Protein AF-A0A497GV01-F1 (afdb_monomer)

pLDDT: mean 82.4, std 19.93, range [34.62, 98.38]

Mean predicted aligned error: 11.22 Å

Nearest PDB structures (foldseek):
  7ng0-assembly1_A-2  TM=8.945E-01  e=7.660E-03  Geobacillus thermoleovorans CCB_US3_UF5
  6t1f-assembly2_D  TM=7.433E-01  e=3.884E-03  Caulobacter vibrioides NA1000
  7nfu-assembly1_A  TM=8.204E-01  e=1.894E-02  Geobacillus thermoleovorans CCB_US3_UF5
  6t1f-assembly2_C  TM=6.737E-01  e=1.076E-02  Caulobacter vibrioides NA1000
  7ol9-assembly1_A  TM=7.450E-01  e=2.815E-02  Bacillus subtilis subsp. subtilis str. 168

Sequence (121 aa):
MKSPHFCGPFYLLPVLDCCKNFSYSFELQRVKRHNKRKLAHQKRLENYINPLTKAHAYKKMMEKEGLNQTQLAKKLGISRARVTQYLNLLRLSQDQQQYILANGKGEIITERSLRSFSQVR

Radius of gyration: 29.7 Å; Cα contacts (8 Å, |Δi|>4): 78; chains: 1; bounding box: 80×42×68 Å

Foldseek 3Di:
DDDDDDDDDDDPDPPPPPVVVVVVVVVVVVVVVVVVVVVVVVVLLVPQDQLLVVLVVLVVCCVVVVDDLCRSCVVVVHDSVVNVLSVLLVVADPVVSVCCVVCCSVVVPDSVNCSVRSDDD

Structure (mmCIF, N/CA/C/O backbone):
data_AF-A0A497GV01-F1
#
_entry.id   AF-A0A497GV01-F1
#
loop_
_atom_site.group_PDB
_atom_site.id
_atom_site.type_symbol
_atom_site.label_atom_id
_atom_site.label_alt_id
_atom_site.label_comp_id
_atom_site.label_asym_id
_atom_site.label_entity_id
_atom_site.label_seq_id
_atom_site.pdbx_PDB_ins_code
_atom_site.Cartn_x
_atom_site.Cartn_y
_atom_site.Cartn_z
_atom_site.occupancy
_atom_site.B_iso_or_equiv
_atom_site.auth_seq_id
_atom_site.auth_comp_id
_atom_site.auth_asym_id
_atom_site.auth_atom_id
_atom_site.pdbx_PDB_model_num
ATOM 1 N N . MET A 1 1 ? 61.936 29.141 -50.998 1.00 38.12 1 MET A N 1
ATOM 2 C CA . MET A 1 1 ? 62.948 29.061 -49.919 1.00 38.12 1 MET A CA 1
ATOM 3 C C . MET A 1 1 ? 62.419 28.088 -48.874 1.00 38.12 1 MET A C 1
ATOM 5 O O . MET A 1 1 ? 61.332 28.309 -48.370 1.00 38.12 1 MET A O 1
ATOM 9 N N . LYS A 1 2 ? 62.954 26.861 -48.882 1.00 38.53 2 LYS A N 1
ATOM 10 C CA . LYS A 1 2 ? 63.675 26.224 -47.761 1.00 38.53 2 LYS A CA 1
ATOM 11 C C . LYS A 1 2 ? 62.887 26.185 -46.442 1.00 38.53 2 LYS A C 1
ATOM 13 O O . LYS A 1 2 ? 62.752 27.195 -45.765 1.00 38.53 2 LYS A O 1
ATOM 18 N N . SER A 1 3 ? 62.450 24.975 -46.090 1.00 42.69 3 SER A N 1
ATOM 19 C CA . SER A 1 3 ? 62.119 24.545 -44.728 1.00 42.69 3 SER A CA 1
ATOM 20 C C . SER A 1 3 ? 63.243 24.882 -43.741 1.00 42.69 3 SER A C 1
ATOM 22 O O . SER A 1 3 ? 64.395 25.054 -44.155 1.00 42.69 3 SER A O 1
ATOM 24 N N . PRO A 1 4 ? 62.951 24.807 -42.433 1.00 50.16 4 PRO A N 1
ATOM 25 C CA . PRO A 1 4 ? 63.807 23.943 -41.630 1.00 50.16 4 PRO A CA 1
ATOM 26 C C . PRO A 1 4 ? 63.065 23.030 -40.637 1.00 50.16 4 PRO A C 1
ATOM 28 O O . PRO A 1 4 ? 62.192 23.448 -39.889 1.00 50.16 4 PRO A O 1
ATOM 31 N N . HIS A 1 5 ? 63.534 21.782 -40.647 1.00 35.03 5 HIS A N 1
ATOM 32 C CA . HIS A 1 5 ? 63.869 20.928 -39.507 1.00 35.03 5 HIS A CA 1
ATOM 33 C C . HIS A 1 5 ? 62.787 20.361 -38.567 1.00 35.03 5 HIS A C 1
ATOM 35 O O . HIS A 1 5 ? 62.346 20.960 -37.593 1.00 35.03 5 HIS A O 1
ATOM 41 N N . PHE A 1 6 ? 62.530 19.073 -38.826 1.00 46.31 6 PHE A N 1
ATOM 42 C CA . PHE A 1 6 ? 62.322 18.004 -37.848 1.00 46.31 6 PHE A CA 1
ATOM 43 C C . PHE A 1 6 ? 63.251 18.096 -36.622 1.00 46.31 6 PHE A C 1
ATOM 45 O O . PHE A 1 6 ? 64.460 18.274 -36.771 1.00 46.31 6 PHE A O 1
ATOM 52 N N . CYS A 1 7 ? 62.692 17.804 -35.446 1.00 34.62 7 CYS A N 1
ATOM 53 C CA . CYS A 1 7 ? 63.395 17.294 -34.267 1.00 34.62 7 CYS A CA 1
ATOM 54 C C . CYS A 1 7 ? 62.471 16.229 -33.639 1.00 34.62 7 CYS A C 1
ATOM 56 O O . CYS A 1 7 ? 61.432 16.566 -33.086 1.00 34.62 7 CYS A O 1
ATOM 58 N N . GLY A 1 8 ? 62.658 14.941 -33.927 1.00 43.19 8 GLY A N 1
ATOM 59 C CA . GLY A 1 8 ? 63.298 14.014 -32.986 1.00 43.19 8 GLY A CA 1
ATOM 60 C C . GLY A 1 8 ? 62.403 12.780 -32.736 1.00 43.19 8 GLY A C 1
ATOM 61 O O . GLY A 1 8 ? 61.235 12.812 -33.112 1.00 43.19 8 GLY A O 1
ATOM 62 N N . PRO A 1 9 ? 62.936 11.666 -32.202 1.00 45.00 9 PRO A N 1
ATOM 63 C CA . PRO A 1 9 ? 62.719 10.340 -32.781 1.00 45.00 9 PRO A CA 1
ATOM 64 C C . PRO A 1 9 ? 61.712 9.446 -32.035 1.00 45.00 9 PRO A C 1
ATOM 66 O O . PRO A 1 9 ? 61.619 9.449 -30.814 1.00 45.00 9 PRO A O 1
ATOM 69 N N . PHE A 1 10 ? 61.021 8.617 -32.822 1.00 44.75 10 PHE A N 1
ATOM 70 C CA . PHE A 1 10 ? 60.897 7.168 -32.618 1.00 44.75 10 PHE A CA 1
ATOM 71 C C . PHE A 1 10 ? 60.678 6.678 -31.170 1.00 44.75 10 PHE A C 1
ATOM 73 O O . PHE A 1 10 ?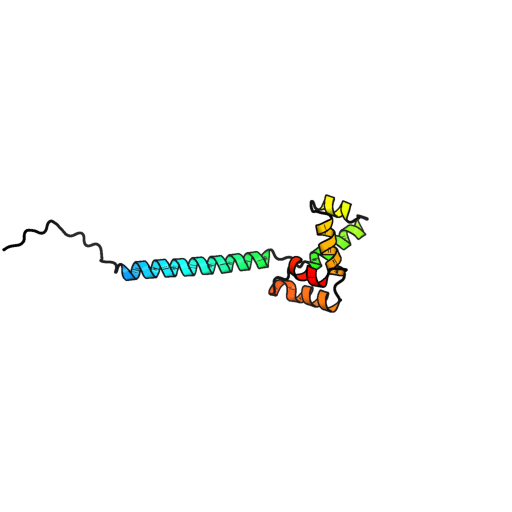 61.531 6.026 -30.577 1.00 44.75 10 PHE A O 1
ATOM 80 N N . TYR A 1 11 ? 59.464 6.864 -30.657 1.00 42.69 11 TYR A N 1
ATOM 81 C CA . TYR A 1 11 ? 58.843 5.816 -29.851 1.00 42.69 11 TYR A CA 1
ATOM 82 C C . TYR A 1 11 ? 57.684 5.268 -30.662 1.00 42.69 11 TYR A C 1
ATOM 84 O O . TYR A 1 11 ? 56.719 5.971 -30.958 1.00 42.69 11 TYR A O 1
ATOM 92 N N . LEU A 1 12 ? 57.838 4.013 -31.073 1.00 44.94 12 LEU A N 1
ATOM 93 C CA . LEU A 1 12 ? 56.835 3.210 -31.747 1.00 44.94 12 LEU A CA 1
ATOM 94 C C . LEU A 1 12 ? 55.685 2.940 -30.761 1.00 44.94 12 LEU A C 1
ATOM 96 O O . LEU A 1 12 ? 55.533 1.839 -30.241 1.00 44.94 12 LEU A O 1
ATOM 100 N N . LEU A 1 13 ? 54.889 3.960 -30.444 1.00 44.72 13 LEU A N 1
ATOM 101 C CA . LEU A 1 13 ? 53.554 3.714 -29.931 1.00 44.72 13 LEU A CA 1
ATOM 102 C C . LEU A 1 13 ? 52.730 3.272 -31.138 1.00 44.72 13 LEU A C 1
ATOM 104 O O . LEU A 1 13 ? 52.709 3.999 -32.138 1.00 44.72 13 LEU A O 1
ATOM 108 N N . PRO A 1 14 ? 52.084 2.093 -31.094 1.00 46.81 14 PRO A N 1
ATOM 109 C CA . PRO A 1 14 ? 51.148 1.740 -32.139 1.00 46.81 14 PRO A CA 1
ATOM 110 C C . PRO A 1 14 ? 50.153 2.890 -32.207 1.00 46.81 14 PRO A C 1
ATOM 112 O O . PRO A 1 14 ? 49.576 3.282 -31.189 1.00 46.81 14 PRO A O 1
ATOM 115 N N . VAL A 1 15 ? 50.010 3.465 -33.399 1.00 49.75 15 VAL A N 1
ATOM 116 C CA . VAL A 1 15 ? 48.924 4.379 -33.721 1.00 49.75 15 VAL A CA 1
ATOM 117 C C . VAL A 1 15 ? 47.657 3.541 -33.568 1.00 49.75 15 VAL A C 1
ATOM 119 O O . VAL A 1 15 ? 47.174 2.936 -34.519 1.00 49.75 15 VAL A O 1
ATOM 122 N N . LEU A 1 16 ? 47.166 3.392 -32.334 1.00 49.34 16 LEU A N 1
ATOM 123 C CA . LEU A 1 16 ? 45.805 2.956 -32.109 1.00 49.34 16 LEU A CA 1
ATOM 124 C C . LEU A 1 16 ? 44.982 4.026 -32.800 1.00 49.34 16 LEU A C 1
ATOM 126 O O . LEU A 1 16 ? 44.960 5.167 -32.338 1.00 49.34 16 LEU A O 1
ATOM 130 N N . ASP A 1 17 ? 44.370 3.649 -33.922 1.00 50.28 17 ASP A N 1
ATOM 131 C CA . ASP A 1 17 ? 43.307 4.391 -34.583 1.00 50.28 17 ASP A CA 1
ATOM 132 C C . ASP A 1 17 ? 42.469 5.092 -33.508 1.00 50.28 17 ASP A C 1
ATOM 134 O O . ASP A 1 17 ? 41.674 4.456 -32.806 1.00 50.28 17 ASP A O 1
ATOM 138 N N . CYS A 1 18 ? 42.669 6.402 -33.341 1.00 48.94 18 CYS A N 1
ATOM 139 C CA . CYS A 1 18 ? 42.004 7.183 -32.297 1.00 48.94 18 CYS A CA 1
ATOM 140 C C . CYS A 1 18 ? 40.469 7.061 -32.441 1.00 48.94 18 CYS A C 1
ATOM 142 O O . CYS A 1 18 ? 39.727 7.028 -31.457 1.00 48.94 18 CYS A O 1
ATOM 144 N N . CYS A 1 19 ? 40.001 6.836 -33.675 1.00 49.72 19 CYS A N 1
ATOM 145 C CA . CYS A 1 19 ? 38.614 6.539 -34.019 1.00 49.72 19 CYS A CA 1
ATOM 146 C C . CYS A 1 19 ? 38.092 5.203 -33.448 1.00 49.72 19 CYS A C 1
ATOM 148 O O . CYS A 1 19 ? 36.938 5.141 -33.019 1.00 49.72 19 CYS A O 1
ATOM 150 N N . LYS A 1 20 ? 38.911 4.141 -33.380 1.00 51.06 20 LYS A N 1
ATOM 151 C CA . LYS A 1 20 ? 38.487 2.828 -32.850 1.00 51.06 20 LYS A CA 1
ATOM 152 C C . LYS A 1 20 ? 38.376 2.848 -31.325 1.00 51.06 20 LYS A C 1
ATOM 154 O O . LYS A 1 20 ? 37.363 2.397 -30.789 1.00 51.06 20 LYS A O 1
ATOM 159 N N . ASN A 1 21 ? 39.339 3.462 -30.631 1.00 54.25 21 ASN A N 1
ATOM 160 C CA . ASN A 1 21 ? 39.322 3.579 -29.166 1.00 54.25 21 ASN A CA 1
ATOM 161 C C . ASN A 1 21 ? 38.154 4.434 -28.646 1.00 54.25 21 ASN A C 1
ATOM 163 O O . ASN A 1 21 ? 37.541 4.097 -27.628 1.00 54.25 21 ASN A O 1
ATOM 167 N N . PHE A 1 22 ? 37.795 5.506 -29.363 1.00 55.97 22 PHE A N 1
ATOM 168 C CA . PHE A 1 22 ? 36.628 6.315 -29.016 1.00 55.97 22 PHE A CA 1
ATOM 169 C C . PHE A 1 22 ? 35.328 5.509 -29.166 1.00 55.97 22 PHE A C 1
ATOM 171 O O . PHE A 1 22 ? 34.548 5.446 -28.215 1.00 55.97 22 PHE A O 1
ATOM 178 N N . SER A 1 23 ? 35.133 4.802 -30.289 1.00 57.09 23 SER A N 1
ATOM 179 C CA . SER A 1 23 ? 33.939 3.964 -30.515 1.00 57.09 23 SER A CA 1
ATOM 180 C C . SER A 1 23 ? 33.761 2.875 -29.443 1.00 57.09 23 SER A C 1
ATOM 182 O O . SER A 1 23 ? 32.675 2.737 -28.875 1.00 57.09 23 SER A O 1
ATOM 184 N N . TYR A 1 24 ? 34.855 2.206 -29.055 1.00 60.09 24 TYR A N 1
ATOM 185 C CA . TYR A 1 24 ? 34.853 1.160 -28.033 1.00 60.09 24 TYR A CA 1
ATOM 186 C C . TYR A 1 24 ? 34.479 1.707 -26.648 1.00 60.09 24 TYR A C 1
ATOM 188 O O . TYR A 1 24 ? 33.689 1.108 -25.918 1.00 60.09 24 TYR A O 1
ATOM 196 N N . SER A 1 25 ? 34.970 2.898 -26.289 1.00 61.47 25 SER A N 1
ATOM 197 C CA . SER A 1 25 ? 34.617 3.543 -25.018 1.00 61.47 25 SER A CA 1
ATOM 198 C C . SER A 1 25 ? 33.120 3.887 -24.923 1.00 61.47 25 SER A C 1
ATOM 200 O O . SER A 1 25 ? 32.503 3.682 -23.872 1.00 61.47 25 SER A O 1
ATOM 202 N N . PHE A 1 26 ? 32.509 4.333 -26.027 1.00 62.28 26 PHE A N 1
ATOM 203 C CA . PHE A 1 26 ? 31.078 4.639 -26.099 1.00 62.28 26 PHE A CA 1
ATOM 204 C C . PHE A 1 26 ? 30.207 3.380 -26.036 1.00 62.28 26 PHE A C 1
ATOM 206 O O . PHE A 1 26 ? 29.199 3.368 -25.320 1.00 62.28 26 PHE A O 1
ATOM 213 N N . GLU A 1 27 ? 30.586 2.305 -26.727 1.00 69.12 27 GLU A N 1
ATOM 214 C CA . GLU A 1 27 ? 29.884 1.019 -26.650 1.00 69.12 27 GLU A CA 1
ATOM 215 C C . GLU A 1 27 ? 29.964 0.411 -25.247 1.00 69.12 27 GLU A C 1
ATOM 217 O O . GLU A 1 27 ? 28.936 0.032 -24.677 1.00 69.12 27 GLU A O 1
ATOM 222 N N . LEU A 1 28 ? 31.143 0.435 -24.617 1.00 70.12 28 LEU A N 1
ATOM 223 C CA . LEU A 1 28 ? 31.305 -0.000 -23.229 1.00 70.12 28 LEU A CA 1
ATOM 224 C C . LEU A 1 28 ? 30.450 0.829 -22.262 1.00 70.12 28 LEU A C 1
ATOM 226 O O . LEU A 1 28 ? 29.834 0.277 -21.346 1.00 70.12 28 LEU A O 1
ATOM 230 N N . GLN A 1 29 ? 30.363 2.149 -22.451 1.00 72.19 29 GLN A N 1
ATOM 231 C CA . GLN A 1 29 ? 29.468 2.994 -21.654 1.00 72.19 29 GLN A CA 1
ATOM 232 C C . GLN A 1 29 ? 27.988 2.644 -21.876 1.00 72.19 29 GLN A C 1
ATOM 234 O O . GLN A 1 29 ? 27.218 2.617 -20.910 1.00 72.19 29 GLN A O 1
ATOM 239 N N . ARG A 1 30 ? 27.572 2.341 -23.113 1.00 73.50 30 ARG A N 1
ATOM 240 C CA . ARG A 1 30 ? 26.200 1.909 -23.435 1.00 73.50 30 ARG A CA 1
ATOM 241 C C . ARG A 1 30 ? 25.846 0.580 -22.771 1.00 73.50 30 ARG A C 1
ATOM 243 O O . ARG A 1 30 ? 24.815 0.511 -22.099 1.00 73.50 30 ARG A O 1
ATOM 250 N N . VAL A 1 31 ? 26.710 -0.428 -22.879 1.00 77.44 31 VAL A N 1
ATOM 251 C CA . VAL A 1 31 ? 26.518 -1.741 -22.240 1.00 77.44 31 VAL A CA 1
ATOM 252 C C . VAL A 1 31 ? 26.462 -1.598 -20.716 1.00 77.44 31 VAL A C 1
ATOM 254 O O . VAL A 1 31 ? 25.535 -2.107 -20.084 1.00 77.44 31 VAL A O 1
ATOM 257 N N . LYS A 1 32 ? 27.363 -0.811 -20.107 1.00 79.88 32 LYS A N 1
ATOM 258 C CA . LYS A 1 32 ? 27.329 -0.516 -18.660 1.00 79.88 32 LYS A CA 1
ATOM 259 C C . LYS A 1 32 ? 26.006 0.121 -18.229 1.00 79.88 32 LYS A C 1
ATOM 261 O O . LYS A 1 32 ? 25.423 -0.285 -17.222 1.00 79.88 32 LYS A O 1
ATOM 266 N N . ARG A 1 33 ? 25.494 1.099 -18.987 1.00 77.88 33 ARG A N 1
ATOM 267 C CA . ARG A 1 33 ? 24.190 1.732 -18.713 1.00 77.88 33 ARG A CA 1
ATOM 268 C C . ARG A 1 33 ? 23.036 0.738 -18.854 1.00 77.88 33 ARG A C 1
ATOM 270 O O . ARG A 1 33 ? 22.141 0.751 -18.010 1.00 77.88 33 ARG A O 1
ATOM 277 N N . HIS A 1 34 ? 23.055 -0.119 -19.875 1.00 75.31 34 HIS A N 1
ATOM 278 C CA . HIS A 1 34 ? 22.033 -1.148 -20.079 1.00 75.31 34 HIS A CA 1
ATOM 279 C C . HIS A 1 34 ? 22.011 -2.151 -18.917 1.00 75.31 34 HIS A C 1
ATOM 281 O O . HIS A 1 34 ? 20.967 -2.353 -18.295 1.00 75.31 34 HIS A O 1
ATOM 287 N N . ASN A 1 35 ? 23.176 -2.674 -18.533 1.00 88.62 35 ASN A N 1
ATOM 288 C CA . ASN A 1 35 ? 23.314 -3.597 -17.406 1.00 88.62 35 ASN A CA 1
ATOM 289 C C . ASN A 1 35 ? 22.863 -2.955 -16.089 1.00 88.62 35 ASN A C 1
ATOM 291 O O . ASN A 1 35 ? 22.141 -3.579 -15.312 1.00 88.62 35 ASN A O 1
ATOM 295 N N . LYS A 1 36 ? 23.191 -1.674 -15.867 1.00 89.50 36 LYS A N 1
ATOM 296 C CA . LYS A 1 36 ? 22.709 -0.918 -14.702 1.00 89.50 36 LYS A CA 1
ATOM 297 C C . LYS A 1 36 ? 21.180 -0.824 -14.671 1.00 89.50 36 LYS A C 1
ATOM 299 O O . LYS A 1 36 ? 20.586 -1.007 -13.611 1.00 89.50 36 LYS A O 1
ATOM 304 N N . ARG A 1 37 ? 20.534 -0.556 -15.813 1.00 86.56 37 ARG A N 1
ATOM 305 C CA . ARG A 1 37 ? 19.062 -0.509 -15.922 1.00 86.56 37 ARG A CA 1
ATOM 306 C C . ARG A 1 37 ? 18.434 -1.878 -15.660 1.00 86.56 37 ARG A C 1
ATOM 308 O O . ARG A 1 37 ? 17.476 -1.948 -14.895 1.00 86.56 37 ARG A O 1
ATOM 315 N N . LYS A 1 38 ? 19.001 -2.948 -16.228 1.00 89.94 38 LYS A N 1
ATOM 316 C CA . LYS A 1 38 ? 18.549 -4.332 -16.013 1.00 89.94 38 LYS A CA 1
ATOM 317 C C . LYS A 1 38 ? 18.632 -4.725 -14.536 1.00 89.94 38 LYS A C 1
ATOM 319 O O . LYS A 1 38 ? 17.642 -5.180 -13.975 1.00 89.94 38 LYS A O 1
ATOM 324 N N . LEU 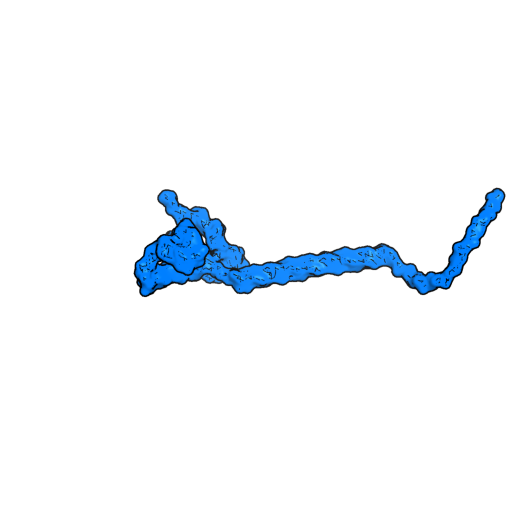A 1 39 ? 19.762 -4.443 -13.883 1.00 90.25 39 LEU A N 1
ATOM 325 C CA . LEU A 1 39 ? 19.942 -4.692 -12.451 1.00 90.25 39 LEU A CA 1
ATOM 326 C C . LEU A 1 39 ? 18.958 -3.879 -11.597 1.00 90.25 39 LEU A C 1
ATOM 328 O O . LEU A 1 39 ? 18.376 -4.404 -10.654 1.00 90.25 39 LEU A O 1
ATOM 332 N N . ALA A 1 40 ? 18.746 -2.600 -11.920 1.00 88.56 40 ALA A N 1
ATOM 333 C CA . ALA A 1 40 ? 17.793 -1.760 -11.196 1.00 88.56 40 ALA A CA 1
ATOM 334 C C . ALA A 1 40 ? 16.346 -2.267 -11.333 1.00 88.56 40 ALA A C 1
ATOM 336 O O . ALA A 1 40 ? 15.590 -2.232 -10.363 1.00 88.56 40 ALA A O 1
ATOM 337 N N . HIS A 1 41 ? 15.965 -2.748 -12.518 1.00 89.19 41 HIS A N 1
ATOM 338 C CA . HIS A 1 41 ? 14.660 -3.361 -12.750 1.00 89.19 41 HIS A CA 1
ATOM 339 C C . HIS A 1 41 ? 14.503 -4.668 -11.964 1.00 89.19 41 HIS A C 1
ATOM 341 O O . HIS A 1 41 ? 13.516 -4.831 -11.253 1.00 89.19 41 HIS A O 1
ATOM 347 N N . GLN A 1 42 ? 15.505 -5.549 -12.009 1.00 92.12 42 GLN A N 1
ATOM 348 C CA . GLN A 1 42 ? 15.502 -6.793 -11.242 1.00 92.12 42 GLN A CA 1
ATOM 349 C C . GLN A 1 42 ? 15.362 -6.531 -9.737 1.00 92.12 42 GLN A C 1
ATOM 351 O O . GLN A 1 42 ? 14.454 -7.061 -9.103 1.00 92.12 42 GLN A O 1
ATOM 356 N N . LYS A 1 43 ? 16.166 -5.614 -9.185 1.00 92.31 43 LYS A N 1
ATOM 357 C CA . LYS A 1 43 ? 16.056 -5.202 -7.776 1.00 92.31 43 LYS A CA 1
ATOM 358 C C . LYS A 1 43 ? 14.670 -4.657 -7.426 1.00 92.31 43 LYS A C 1
ATOM 360 O O . LYS A 1 43 ? 14.195 -4.831 -6.306 1.00 92.31 43 LYS A O 1
ATOM 365 N N . ARG A 1 44 ? 14.008 -3.968 -8.361 1.00 90.19 44 ARG A N 1
ATOM 366 C CA . ARG A 1 44 ? 12.639 -3.472 -8.160 1.00 90.19 44 ARG A CA 1
ATOM 367 C C . ARG A 1 44 ? 11.636 -4.622 -8.058 1.00 90.19 44 ARG A C 1
ATOM 369 O O . ARG A 1 44 ? 10.751 -4.546 -7.215 1.00 90.19 44 ARG A O 1
ATOM 376 N N . LEU A 1 45 ? 11.781 -5.657 -8.885 1.00 90.75 45 LEU A N 1
ATOM 377 C CA . LEU A 1 45 ? 10.933 -6.854 -8.852 1.00 90.75 45 LEU A CA 1
ATOM 378 C C . LEU A 1 45 ? 11.161 -7.701 -7.595 1.00 90.75 45 LEU A C 1
ATOM 380 O O . LEU A 1 45 ? 10.202 -8.231 -7.040 1.00 90.75 45 LEU A O 1
ATOM 384 N N . GLU A 1 46 ? 12.408 -7.821 -7.142 1.00 91.19 46 GLU A N 1
ATOM 385 C CA . GLU A 1 46 ? 12.765 -8.542 -5.912 1.00 91.19 46 GLU A CA 1
ATOM 386 C C . GLU A 1 46 ? 12.159 -7.873 -4.673 1.00 91.19 46 GLU A C 1
ATOM 388 O O . GLU A 1 46 ? 11.574 -8.544 -3.828 1.00 91.19 46 GLU A O 1
ATOM 393 N N . ASN A 1 47 ? 12.211 -6.541 -4.607 1.00 92.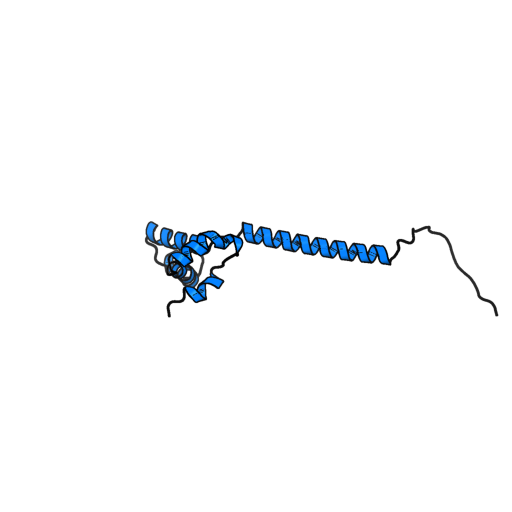38 47 ASN A N 1
ATOM 394 C CA . ASN A 1 47 ? 11.658 -5.765 -3.493 1.00 92.38 47 ASN A CA 1
ATOM 395 C C . ASN A 1 47 ? 10.149 -5.486 -3.616 1.00 92.38 47 ASN A C 1
ATOM 397 O O . ASN A 1 47 ? 9.571 -4.794 -2.770 1.00 92.38 47 ASN A O 1
ATOM 401 N N . TYR A 1 48 ? 9.500 -5.959 -4.683 1.00 94.69 48 TYR A N 1
ATOM 402 C CA . TYR A 1 48 ? 8.082 -5.719 -4.901 1.00 94.69 48 TYR A CA 1
ATOM 403 C C . TYR A 1 48 ? 7.239 -6.530 -3.917 1.00 94.69 48 TYR A C 1
ATOM 405 O O . TYR A 1 48 ? 7.339 -7.751 -3.832 1.00 94.69 48 TYR A O 1
ATOM 413 N N . ILE A 1 49 ? 6.335 -5.838 -3.227 1.00 94.62 49 ILE A N 1
ATOM 414 C CA . ILE A 1 49 ? 5.302 -6.460 -2.407 1.00 94.62 49 ILE A CA 1
ATOM 415 C C . ILE A 1 49 ? 3.965 -5.942 -2.905 1.00 94.62 49 ILE A C 1
ATOM 417 O O . ILE A 1 49 ? 3.745 -4.726 -2.950 1.00 94.62 49 ILE A O 1
ATOM 421 N N . ASN A 1 50 ? 3.072 -6.873 -3.225 1.00 96.56 50 ASN A N 1
ATOM 422 C CA . ASN A 1 50 ? 1.745 -6.549 -3.709 1.00 96.56 50 ASN A CA 1
ATOM 423 C C . ASN A 1 50 ? 0.990 -5.675 -2.683 1.00 96.56 50 ASN A C 1
ATOM 425 O O . ASN A 1 50 ? 0.949 -6.011 -1.489 1.00 96.56 50 ASN A O 1
ATOM 429 N N . PRO A 1 51 ? 0.409 -4.539 -3.109 1.00 96.62 51 PRO A N 1
ATOM 430 C CA . PRO A 1 51 ? -0.276 -3.628 -2.202 1.00 96.62 51 PRO A CA 1
ATOM 431 C C . PRO A 1 51 ? -1.499 -4.261 -1.519 1.00 96.62 51 PRO A C 1
ATOM 433 O O . PRO A 1 51 ? -1.749 -3.945 -0.355 1.00 96.62 51 PRO A O 1
ATOM 436 N N . LEU A 1 52 ? -2.202 -5.198 -2.170 1.00 97.25 52 LEU A N 1
ATOM 437 C CA . LEU A 1 52 ? -3.311 -5.934 -1.548 1.00 97.25 52 LEU A CA 1
ATOM 438 C C . LEU A 1 52 ? -2.823 -6.893 -0.466 1.00 97.25 52 LEU A C 1
ATOM 440 O O . LEU A 1 52 ? -3.418 -6.961 0.607 1.00 97.25 52 LEU A O 1
ATOM 444 N N . THR A 1 53 ? -1.689 -7.565 -0.678 1.00 97.12 53 THR A N 1
ATOM 445 C CA . THR A 1 53 ? -1.082 -8.414 0.357 1.00 97.12 53 THR A CA 1
ATOM 446 C C . THR A 1 53 ? -0.757 -7.605 1.615 1.00 97.12 53 THR A C 1
ATOM 448 O O . THR A 1 53 ? -1.060 -8.048 2.724 1.00 97.12 53 THR A O 1
ATOM 451 N N . LYS A 1 54 ? -0.217 -6.384 1.467 1.00 97.00 54 LYS A N 1
ATOM 452 C CA . LYS A 1 54 ? -0.010 -5.474 2.611 1.00 97.00 54 LYS A CA 1
ATOM 453 C C . LYS A 1 54 ? -1.325 -5.065 3.271 1.00 97.00 54 LYS A C 1
ATOM 455 O O . LYS A 1 54 ? -1.409 -5.074 4.496 1.00 97.00 54 LYS A O 1
ATOM 460 N N . ALA A 1 55 ? -2.343 -4.729 2.483 1.00 97.44 55 ALA A N 1
ATOM 461 C CA . ALA A 1 55 ? -3.648 -4.332 3.003 1.00 97.44 55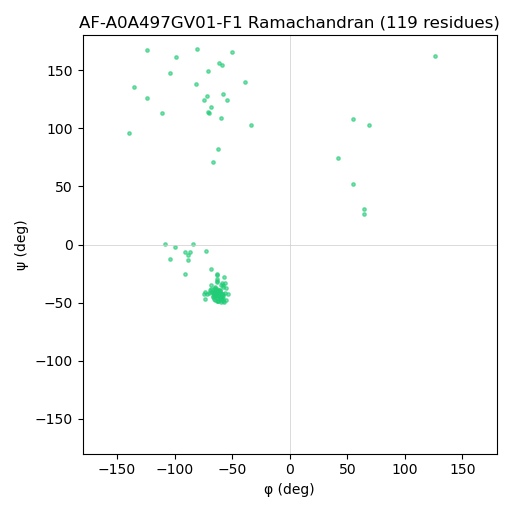 ALA A CA 1
ATOM 462 C C . ALA A 1 55 ? -4.312 -5.448 3.831 1.00 97.44 55 ALA A C 1
ATOM 464 O O . ALA A 1 55 ? -4.779 -5.195 4.943 1.00 97.44 55 ALA A O 1
ATOM 465 N N . HIS A 1 56 ? -4.282 -6.695 3.349 1.00 97.75 56 HIS A N 1
ATOM 466 C CA . HIS A 1 56 ? -4.766 -7.851 4.107 1.00 97.75 56 HIS A CA 1
ATOM 467 C C . HIS A 1 56 ? -3.959 -8.089 5.386 1.00 97.75 56 HIS A C 1
ATOM 469 O O . HIS A 1 56 ? -4.547 -8.382 6.425 1.00 97.75 56 HIS A O 1
ATOM 475 N N . ALA A 1 57 ? -2.632 -7.926 5.347 1.00 97.88 57 ALA A N 1
ATOM 476 C CA . ALA A 1 57 ? -1.799 -8.036 6.543 1.00 97.88 57 ALA A CA 1
ATOM 477 C C . ALA A 1 57 ? -2.181 -6.986 7.601 1.00 97.88 57 ALA A C 1
ATOM 479 O O . ALA A 1 57 ? -2.298 -7.319 8.778 1.00 97.88 57 ALA A O 1
ATOM 480 N N . TYR A 1 58 ? -2.449 -5.743 7.185 1.00 97.94 58 TYR A N 1
ATOM 481 C CA . TYR A 1 58 ? -2.904 -4.680 8.087 1.00 97.94 58 TYR A CA 1
ATOM 482 C C . TYR A 1 58 ? -4.250 -5.020 8.723 1.00 97.94 58 TYR A C 1
ATOM 484 O O . TYR A 1 58 ? -4.375 -4.947 9.944 1.00 97.94 58 TYR A O 1
ATOM 492 N N . LYS A 1 59 ? -5.229 -5.450 7.916 1.00 98.06 59 LYS A N 1
ATOM 493 C CA . LYS A 1 59 ? -6.545 -5.875 8.409 1.00 98.06 59 LYS A CA 1
ATOM 494 C C . LYS A 1 59 ? -6.422 -7.030 9.409 1.00 98.06 59 LYS A C 1
ATOM 496 O O . LYS A 1 59 ? -6.947 -6.937 10.512 1.00 98.06 59 LYS A O 1
ATOM 501 N N . LYS A 1 60 ? -5.633 -8.055 9.078 1.00 98.19 60 LYS A N 1
ATOM 502 C CA . LYS A 1 60 ? -5.389 -9.215 9.948 1.00 98.19 60 LYS A CA 1
ATOM 503 C C . LYS A 1 60 ? -4.735 -8.829 11.276 1.00 98.19 60 LYS A C 1
ATOM 505 O O . LYS A 1 60 ? -5.081 -9.398 12.302 1.00 98.19 60 LYS A O 1
ATOM 510 N N . MET A 1 61 ? -3.791 -7.888 11.278 1.00 97.88 61 MET A N 1
ATOM 511 C CA . MET A 1 61 ? -3.178 -7.393 12.517 1.00 97.88 61 MET A CA 1
ATOM 512 C C . MET A 1 61 ? -4.173 -6.602 13.368 1.00 97.88 61 MET A C 1
ATOM 514 O O . MET A 1 61 ? -4.205 -6.790 14.578 1.00 97.88 61 MET A O 1
ATOM 518 N N . MET A 1 62 ? -5.014 -5.765 12.749 1.00 98.00 62 MET A N 1
ATOM 519 C CA . MET A 1 62 ? -6.084 -5.061 13.466 1.00 98.00 62 MET A CA 1
ATOM 520 C C . MET A 1 62 ? -7.061 -6.032 14.125 1.00 98.00 62 MET A C 1
ATOM 522 O O . MET A 1 62 ? -7.374 -5.865 15.296 1.00 98.00 62 MET A O 1
ATOM 526 N N . GLU A 1 63 ? -7.499 -7.060 13.398 1.00 98.12 63 GLU A N 1
ATOM 527 C CA . GLU A 1 63 ? -8.439 -8.066 13.904 1.00 98.12 63 GLU A CA 1
ATOM 528 C C . GLU A 1 63 ? -7.826 -8.921 15.016 1.00 98.12 63 GLU A C 1
ATOM 530 O O . GLU A 1 63 ? -8.454 -9.130 16.048 1.00 98.12 63 GLU A O 1
ATOM 535 N N . LYS A 1 64 ? -6.586 -9.389 14.834 1.00 98.12 64 LYS A N 1
ATOM 536 C CA . LYS A 1 64 ? -5.915 -10.259 15.811 1.00 98.12 64 LYS A CA 1
ATOM 537 C C . LYS A 1 64 ? -5.570 -9.563 17.120 1.00 98.12 64 LYS A C 1
ATOM 539 O O . LYS A 1 64 ? -5.560 -10.208 18.159 1.00 98.12 64 LYS A O 1
ATOM 544 N N . GLU A 1 65 ? -5.222 -8.285 17.054 1.00 97.06 65 GLU A N 1
ATOM 545 C CA . GLU A 1 65 ? -4.726 -7.530 18.206 1.00 97.06 65 GLU A CA 1
ATOM 546 C C . GLU A 1 65 ? -5.745 -6.504 18.730 1.00 97.06 65 GLU A C 1
ATOM 548 O O . GLU A 1 65 ? -5.449 -5.773 19.670 1.00 97.06 65 GLU A O 1
ATOM 553 N N . GLY A 1 66 ? -6.929 -6.406 18.115 1.00 97.31 66 GLY A N 1
ATOM 554 C CA . GLY A 1 66 ? -7.949 -5.419 18.478 1.00 97.31 66 GLY A CA 1
ATOM 555 C C . GLY A 1 66 ? -7.526 -3.965 18.228 1.00 97.31 66 GLY A C 1
ATOM 556 O O . GLY A 1 66 ? -8.004 -3.056 18.906 1.00 97.31 66 GLY A O 1
ATOM 557 N N . LEU A 1 67 ? -6.611 -3.721 17.282 1.00 97.44 67 LEU A N 1
ATOM 558 C CA . LEU A 1 67 ? -6.077 -2.381 17.018 1.00 97.44 67 LEU A CA 1
ATOM 559 C C . LEU A 1 67 ? -7.017 -1.566 16.132 1.00 97.44 67 LEU A C 1
ATOM 561 O O . LEU A 1 67 ? -7.472 -2.021 15.082 1.00 97.44 67 LEU A O 1
ATOM 565 N N . ASN A 1 68 ? -7.193 -0.292 16.471 1.00 97.62 68 ASN A N 1
ATOM 566 C CA . ASN A 1 68 ? -7.744 0.688 15.541 1.00 97.62 68 ASN A CA 1
ATOM 567 C C . ASN A 1 68 ? -6.669 1.201 14.554 1.00 97.62 68 ASN A C 1
ATOM 569 O O . ASN A 1 68 ? -5.467 0.991 14.731 1.00 97.62 68 ASN A O 1
ATOM 573 N N . GLN A 1 69 ? -7.089 1.917 13.502 1.00 97.56 69 GLN A N 1
ATOM 574 C CA . GLN A 1 69 ? -6.169 2.410 12.460 1.00 97.56 69 GLN A CA 1
ATOM 575 C C . GLN A 1 69 ? -5.062 3.325 13.011 1.00 97.56 69 GLN A C 1
ATOM 577 O O . GLN A 1 69 ? -3.949 3.323 12.492 1.00 97.56 69 GLN A O 1
ATOM 582 N N . THR A 1 70 ? -5.350 4.107 14.054 1.00 98.19 70 THR A N 1
ATOM 583 C CA . THR A 1 70 ? -4.380 5.018 14.680 1.00 98.19 70 THR A CA 1
ATOM 584 C C . THR A 1 70 ? -3.325 4.247 15.470 1.00 98.19 70 THR A C 1
ATOM 586 O O . THR A 1 70 ? -2.140 4.557 15.377 1.00 98.19 70 THR A O 1
ATOM 589 N N . GLN A 1 71 ? -3.733 3.230 16.229 1.00 98.31 71 GLN A N 1
ATOM 590 C CA . GLN A 1 71 ? -2.822 2.361 16.974 1.00 98.31 71 GLN A CA 1
ATOM 591 C C . GLN A 1 71 ? -1.951 1.539 16.025 1.00 98.31 71 GLN A C 1
ATOM 593 O O . GLN A 1 71 ? -0.738 1.483 16.211 1.00 98.31 71 GLN A O 1
ATOM 598 N N . LEU A 1 72 ? -2.543 0.986 14.960 1.00 98.38 72 LEU A N 1
ATOM 599 C CA . LEU A 1 72 ? -1.793 0.294 13.918 1.00 98.38 72 LEU A CA 1
ATOM 600 C C . LEU A 1 72 ? -0.748 1.217 13.270 1.00 98.38 72 LEU A C 1
ATOM 602 O O . LEU A 1 72 ? 0.400 0.820 13.088 1.00 98.38 72 LEU A O 1
ATOM 606 N N . ALA A 1 73 ? -1.130 2.455 12.946 1.00 98.38 7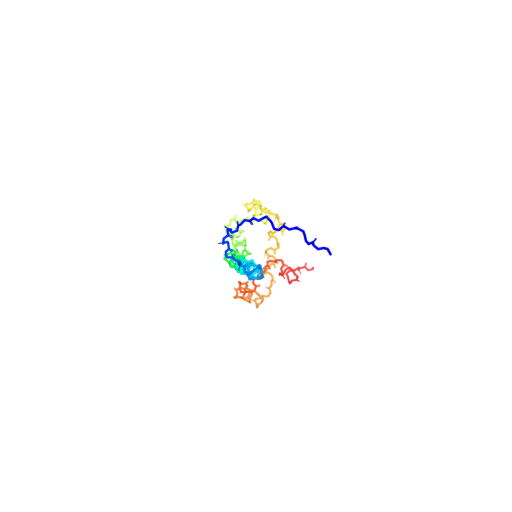3 ALA A N 1
ATOM 607 C CA . ALA A 1 73 ? -0.227 3.444 12.364 1.00 98.38 73 ALA A CA 1
ATOM 608 C C . ALA A 1 73 ? 0.968 3.741 13.284 1.00 98.38 73 ALA A C 1
ATOM 610 O O . ALA A 1 73 ? 2.112 3.703 12.830 1.00 98.38 73 ALA A O 1
ATOM 611 N N . LYS A 1 74 ? 0.710 3.945 14.586 1.00 98.12 74 LYS A N 1
ATOM 612 C CA . LYS A 1 74 ? 1.758 4.111 15.606 1.00 98.12 74 LYS A CA 1
ATOM 613 C C . LYS A 1 74 ? 2.675 2.888 15.676 1.00 98.12 74 LYS A C 1
ATOM 615 O O . LYS A 1 74 ? 3.888 3.053 15.647 1.00 98.12 74 LYS A O 1
ATOM 620 N N . LYS A 1 75 ? 2.107 1.677 15.700 1.00 97.62 75 LYS A N 1
ATOM 621 C CA . LYS A 1 75 ? 2.863 0.414 15.755 1.00 97.62 75 LYS A CA 1
ATOM 622 C C . LYS A 1 75 ? 3.783 0.230 14.544 1.00 97.62 75 LYS A C 1
ATOM 624 O O . LYS A 1 75 ? 4.895 -0.259 14.685 1.00 97.62 75 LYS A O 1
ATOM 629 N N . LEU A 1 76 ? 3.319 0.619 13.359 1.00 97.00 76 LEU A N 1
ATOM 630 C CA . LEU A 1 76 ? 4.063 0.490 12.106 1.00 97.00 76 LEU A CA 1
ATOM 631 C C . LEU A 1 76 ? 5.009 1.666 11.811 1.00 97.00 76 LEU A C 1
ATOM 633 O O . LEU A 1 76 ? 5.732 1.609 10.818 1.00 97.00 76 LEU A O 1
ATOM 637 N N . GLY A 1 77 ? 4.986 2.738 12.609 1.00 97.94 77 GLY A N 1
ATOM 638 C CA . GLY A 1 77 ? 5.777 3.943 12.344 1.00 97.94 77 GLY A CA 1
ATOM 639 C C . GLY A 1 77 ? 5.366 4.679 11.061 1.00 97.94 77 GLY A C 1
ATOM 640 O O . GLY A 1 77 ? 6.204 5.287 10.399 1.00 97.94 77 GLY A O 1
ATOM 641 N N . ILE A 1 78 ? 4.087 4.609 10.676 1.00 97.12 78 ILE A N 1
ATOM 642 C CA . ILE A 1 78 ? 3.545 5.264 9.471 1.00 97.12 78 ILE A CA 1
ATOM 643 C C . ILE A 1 78 ? 2.369 6.177 9.820 1.00 97.12 78 ILE A C 1
ATOM 645 O O . ILE A 1 78 ? 1.809 6.115 10.910 1.00 97.12 78 ILE A O 1
ATOM 649 N N . SER A 1 79 ? 1.951 7.031 8.884 1.00 98.06 79 SER A N 1
ATOM 650 C CA . SER A 1 79 ? 0.789 7.895 9.106 1.00 98.06 79 SER A CA 1
ATOM 651 C C . SER A 1 79 ? -0.525 7.104 9.109 1.00 98.06 79 SER A C 1
ATOM 653 O O . SER A 1 79 ? -0.691 6.130 8.370 1.00 98.06 79 SER A O 1
ATOM 655 N N . ARG A 1 80 ? -1.517 7.573 9.881 1.00 97.50 80 ARG A N 1
ATOM 656 C CA . ARG A 1 80 ? -2.889 7.028 9.846 1.00 97.50 80 ARG A CA 1
ATOM 657 C C . ARG A 1 80 ? -3.453 7.030 8.424 1.00 97.50 80 ARG A C 1
ATOM 659 O O . ARG A 1 80 ? -4.015 6.031 7.991 1.00 97.50 80 ARG A O 1
ATOM 666 N N . ALA A 1 81 ? -3.229 8.112 7.674 1.00 95.62 81 ALA A N 1
ATOM 667 C CA . ALA A 1 81 ? -3.642 8.216 6.276 1.00 95.62 81 ALA A CA 1
ATOM 668 C C . ALA A 1 81 ? -3.044 7.098 5.408 1.00 95.62 81 ALA A C 1
ATOM 670 O O . ALA A 1 81 ? -3.723 6.583 4.521 1.00 95.62 81 ALA A O 1
ATOM 671 N N . ARG A 1 82 ? -1.797 6.679 5.676 1.00 96.31 82 ARG A N 1
ATOM 672 C CA . ARG A 1 82 ? -1.165 5.567 4.962 1.00 96.31 82 ARG A CA 1
ATOM 673 C C . ARG A 1 82 ? -1.865 4.241 5.245 1.00 96.31 82 ARG A C 1
ATOM 675 O O . ARG A 1 82 ? -2.092 3.481 4.311 1.00 96.31 82 ARG A O 1
ATOM 682 N N . VAL A 1 83 ? -2.242 3.984 6.496 1.00 97.44 83 VAL A N 1
ATOM 683 C CA . VAL A 1 83 ? -3.043 2.806 6.870 1.00 97.44 83 VAL A CA 1
ATOM 684 C C . VAL A 1 83 ? -4.386 2.819 6.140 1.00 97.44 83 VAL A C 1
ATOM 686 O O . VAL A 1 83 ? -4.733 1.838 5.487 1.00 97.44 83 VAL A O 1
ATOM 689 N N . THR A 1 84 ? -5.106 3.944 6.177 1.00 95.94 84 THR A N 1
ATOM 690 C CA . THR A 1 84 ? -6.402 4.093 5.498 1.00 95.94 84 THR A CA 1
ATOM 691 C C . THR A 1 84 ? -6.293 3.862 3.989 1.00 95.94 84 THR A C 1
ATOM 693 O O . THR A 1 84 ? -7.120 3.155 3.426 1.00 95.94 84 THR A O 1
ATOM 696 N N . GLN A 1 85 ? -5.254 4.395 3.336 1.00 95.44 85 GLN A N 1
ATOM 697 C CA . GLN A 1 85 ? -5.000 4.182 1.906 1.00 95.44 85 GLN A CA 1
ATOM 698 C C . GLN A 1 85 ? -4.912 2.695 1.547 1.00 95.44 85 GLN A C 1
ATOM 700 O O . GLN A 1 85 ? -5.573 2.262 0.610 1.00 95.44 85 GLN A O 1
ATOM 705 N N . TYR A 1 86 ? -4.148 1.907 2.310 1.00 96.62 86 TYR A N 1
ATOM 706 C CA . TYR A 1 86 ? -4.059 0.466 2.074 1.00 96.62 86 TYR A CA 1
ATOM 707 C C . TYR A 1 86 ? -5.382 -0.246 2.357 1.00 96.62 86 TYR A C 1
ATOM 709 O O . TYR A 1 86 ? -5.806 -1.066 1.552 1.00 96.62 86 TYR A O 1
ATOM 717 N N . LEU A 1 87 ? -6.059 0.074 3.462 1.00 96.12 87 LEU A N 1
ATOM 718 C CA . LEU A 1 87 ? -7.339 -0.559 3.792 1.00 96.12 87 LEU A CA 1
ATOM 719 C C . LEU A 1 87 ? -8.430 -0.252 2.756 1.00 96.12 87 LEU A C 1
ATOM 721 O O . LEU A 1 87 ? -9.255 -1.117 2.477 1.00 96.12 87 LEU A O 1
ATOM 725 N N . ASN A 1 88 ? -8.407 0.930 2.135 1.00 95.50 88 ASN A N 1
ATOM 726 C CA . ASN A 1 88 ? -9.329 1.275 1.054 1.00 95.50 88 ASN A CA 1
ATOM 727 C C . ASN A 1 88 ? -9.158 0.376 -0.178 1.00 95.50 88 ASN A C 1
ATOM 729 O O . ASN A 1 88 ? -10.133 0.156 -0.888 1.00 95.50 88 ASN A O 1
ATOM 733 N N . LEU A 1 89 ? -7.973 -0.197 -0.415 1.00 95.88 89 LEU A N 1
ATOM 734 C CA . LEU A 1 89 ? -7.773 -1.148 -1.515 1.00 95.88 89 LEU A CA 1
ATOM 735 C C . LEU A 1 89 ? -8.614 -2.421 -1.351 1.00 95.88 89 LEU A C 1
ATOM 737 O O . LEU A 1 89 ? -8.965 -3.048 -2.341 1.00 95.88 89 LEU A O 1
ATOM 741 N N . LEU A 1 90 ? -8.981 -2.786 -0.118 1.00 95.44 90 LEU A N 1
ATOM 742 C CA . LEU A 1 90 ? -9.841 -3.946 0.148 1.00 95.44 90 LEU A CA 1
ATOM 743 C C . LEU A 1 90 ? -11.308 -3.708 -0.241 1.00 95.44 90 LEU A C 1
ATOM 745 O O . LEU A 1 90 ? -12.121 -4.621 -0.129 1.00 95.44 90 LEU A O 1
ATOM 749 N N . ARG A 1 91 ? -11.655 -2.484 -0.661 1.00 94.12 91 ARG A N 1
ATOM 750 C CA . ARG A 1 91 ? -12.982 -2.116 -1.176 1.00 94.12 91 ARG A CA 1
ATOM 751 C C . ARG A 1 91 ? -13.100 -2.270 -2.693 1.00 94.12 91 ARG A C 1
ATOM 753 O O . ARG A 1 91 ? -14.189 -2.079 -3.220 1.00 94.12 91 ARG A O 1
ATOM 760 N N . LEU A 1 92 ? -12.001 -2.572 -3.389 1.00 93.31 92 LEU A N 1
ATOM 761 C CA . LEU A 1 92 ? -12.029 -2.891 -4.819 1.00 93.31 92 LEU A CA 1
ATOM 762 C C . LEU A 1 92 ? -12.928 -4.109 -5.068 1.00 93.31 92 LEU A C 1
ATOM 764 O O . LEU A 1 92 ? -13.090 -4.945 -4.174 1.00 93.31 92 LEU A O 1
ATOM 768 N N . SER A 1 93 ? -13.489 -4.233 -6.273 1.00 94.75 93 SER A N 1
ATOM 769 C CA . SER A 1 93 ? -14.306 -5.406 -6.606 1.00 94.75 93 SER A CA 1
ATOM 770 C C . SER A 1 93 ? -13.478 -6.692 -6.521 1.00 94.75 93 SER A C 1
ATOM 772 O O . SER A 1 93 ? -12.251 -6.667 -6.648 1.00 94.75 93 SER A O 1
ATOM 774 N N . GLN A 1 94 ? -14.142 -7.829 -6.310 1.00 94.88 94 GLN A N 1
ATOM 775 C CA . GLN A 1 94 ? -13.455 -9.115 -6.191 1.00 94.88 94 GLN A CA 1
ATOM 776 C C . GLN A 1 94 ? -12.594 -9.415 -7.428 1.00 94.88 94 GLN A C 1
ATOM 778 O O . GLN A 1 94 ? -11.437 -9.809 -7.284 1.00 94.88 94 GLN A O 1
ATOM 783 N N . ASP A 1 95 ? -13.111 -9.132 -8.625 1.00 95.69 95 ASP A N 1
ATOM 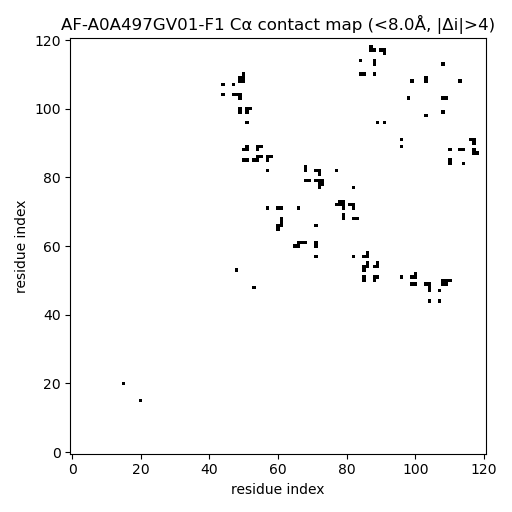784 C CA . ASP A 1 95 ? -12.396 -9.330 -9.891 1.00 95.69 95 ASP A CA 1
ATOM 785 C C . ASP A 1 95 ? -11.136 -8.458 -9.977 1.00 95.69 95 ASP A C 1
ATOM 787 O O . ASP A 1 95 ? -10.061 -8.930 -10.352 1.00 95.69 95 ASP A O 1
ATOM 791 N N . GLN A 1 96 ? -11.232 -7.191 -9.554 1.00 94.88 96 GLN A N 1
ATOM 792 C CA . GLN A 1 96 ? -10.080 -6.289 -9.487 1.00 94.88 96 GLN A CA 1
ATOM 793 C C . GLN A 1 96 ? -9.034 -6.805 -8.498 1.00 94.88 96 GLN A C 1
ATOM 795 O O . GLN A 1 96 ? -7.840 -6.798 -8.799 1.00 94.88 96 GLN A O 1
ATOM 800 N N . GLN A 1 97 ? -9.464 -7.275 -7.323 1.00 95.81 97 GLN A N 1
ATOM 801 C CA . GLN A 1 97 ? -8.548 -7.820 -6.326 1.00 95.81 97 GLN A CA 1
ATOM 802 C C . GLN A 1 97 ? -7.826 -9.068 -6.842 1.00 95.81 97 GLN A C 1
ATOM 804 O O . GLN A 1 97 ? -6.604 -9.160 -6.714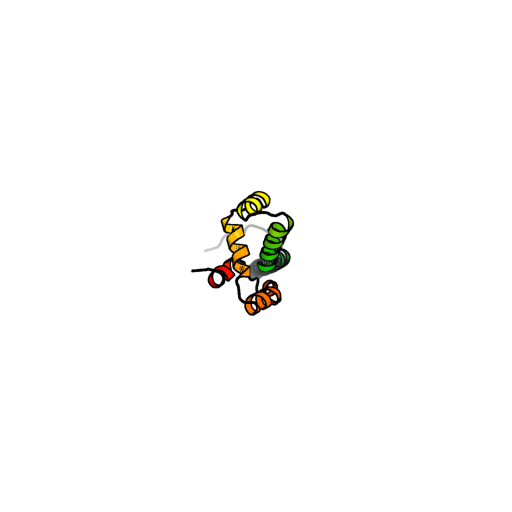 1.00 95.81 97 GLN A O 1
ATOM 809 N N . GLN A 1 98 ? -8.549 -9.993 -7.475 1.00 96.12 98 GLN A N 1
ATOM 810 C CA . GLN A 1 98 ? -7.973 -11.201 -8.067 1.00 96.12 98 GLN A CA 1
ATOM 811 C C . GLN A 1 98 ? -6.969 -10.871 -9.173 1.00 96.12 98 GLN A C 1
ATOM 813 O O . GLN A 1 98 ? -5.855 -11.399 -9.159 1.00 96.12 98 GLN A O 1
ATOM 818 N N . TYR A 1 99 ? -7.312 -9.943 -10.072 1.00 96.25 99 TYR A N 1
ATOM 819 C CA . TYR A 1 99 ? -6.402 -9.487 -11.121 1.00 96.25 99 TYR A CA 1
ATOM 820 C C . TYR A 1 99 ? -5.098 -8.934 -10.541 1.00 96.25 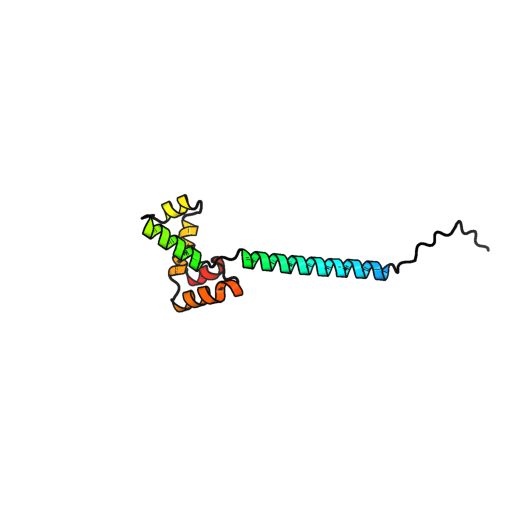99 TYR A C 1
ATOM 822 O O . TYR A 1 99 ? -4.007 -9.321 -10.956 1.00 96.25 99 TYR A O 1
ATOM 830 N N . ILE A 1 100 ? -5.197 -8.043 -9.551 1.00 95.94 100 ILE A N 1
ATOM 831 C CA . ILE A 1 100 ? -4.026 -7.408 -8.939 1.00 95.94 100 ILE A CA 1
ATOM 832 C C . ILE A 1 100 ? -3.177 -8.444 -8.200 1.00 95.94 100 ILE A C 1
ATOM 834 O O . ILE A 1 100 ? -1.950 -8.357 -8.237 1.00 95.94 100 ILE A O 1
ATOM 838 N N . LEU A 1 101 ? -3.790 -9.420 -7.527 1.00 95.62 101 LEU A N 1
ATOM 839 C CA . LEU A 1 101 ? -3.067 -10.496 -6.847 1.00 95.62 101 LEU A CA 1
ATOM 840 C C . LEU A 1 101 ? -2.301 -11.388 -7.832 1.00 95.62 101 LEU A C 1
ATOM 842 O O . LEU A 1 101 ? -1.144 -11.708 -7.560 1.00 95.62 101 LEU A O 1
ATOM 846 N N . ALA A 1 102 ? -2.903 -11.724 -8.974 1.00 95.25 102 ALA A N 1
ATOM 847 C CA . ALA A 1 102 ? -2.281 -12.561 -9.998 1.00 95.25 102 ALA A CA 1
ATOM 848 C C . ALA A 1 102 ? -1.189 -11.821 -10.794 1.00 95.25 102 ALA A C 1
ATOM 850 O O . ALA A 1 102 ? -0.082 -12.332 -10.957 1.00 95.25 102 ALA A O 1
ATOM 851 N N . ASN A 1 103 ? -1.470 -10.595 -11.247 1.00 95.00 103 ASN A N 1
ATOM 852 C CA . ASN A 1 103 ? -0.643 -9.886 -12.234 1.00 95.00 103 ASN A CA 1
ATOM 853 C C . ASN A 1 103 ? 0.233 -8.776 -11.635 1.00 95.00 103 ASN A C 1
ATOM 855 O O . ASN A 1 103 ? 1.169 -8.294 -12.279 1.00 95.00 103 ASN A O 1
ATOM 859 N N . GLY A 1 104 ? -0.006 -8.387 -10.378 1.00 92.50 104 GLY A N 1
ATOM 860 C CA . GLY A 1 104 ? 0.596 -7.197 -9.775 1.00 92.50 104 GLY A CA 1
ATOM 861 C C . GLY A 1 104 ? 2.123 -7.165 -9.793 1.00 92.50 104 GLY A C 1
ATOM 862 O O . GLY A 1 104 ? 2.702 -6.092 -9.950 1.00 92.50 104 GLY A O 1
ATOM 863 N N . LYS A 1 105 ? 2.794 -8.320 -9.689 1.00 91.38 105 LYS A N 1
ATOM 864 C CA . LYS A 1 105 ? 4.264 -8.391 -9.740 1.00 91.38 105 LYS A CA 1
ATOM 865 C C . LYS A 1 105 ? 4.821 -8.176 -11.148 1.00 91.38 105 LYS A C 1
ATOM 867 O O . LYS A 1 105 ? 5.828 -7.487 -11.281 1.00 91.38 105 LYS A O 1
ATOM 872 N N . GLY A 1 106 ? 4.181 -8.743 -12.173 1.00 90.19 106 GLY A N 1
ATOM 873 C CA . GLY A 1 106 ? 4.617 -8.603 -13.567 1.00 90.19 106 GLY A CA 1
ATOM 874 C C . GLY A 1 106 ? 4.471 -7.167 -14.068 1.00 90.19 106 GLY A C 1
ATOM 875 O O . GLY A 1 106 ? 5.383 -6.625 -14.685 1.00 90.19 106 GLY A O 1
ATOM 876 N N . GLU A 1 107 ? 3.362 -6.522 -13.709 1.00 91.44 107 GLU A N 1
ATOM 877 C CA . GLU A 1 107 ? 3.062 -5.137 -14.092 1.00 91.44 107 GLU A CA 1
ATOM 878 C C . GLU A 1 107 ? 3.606 -4.089 -13.1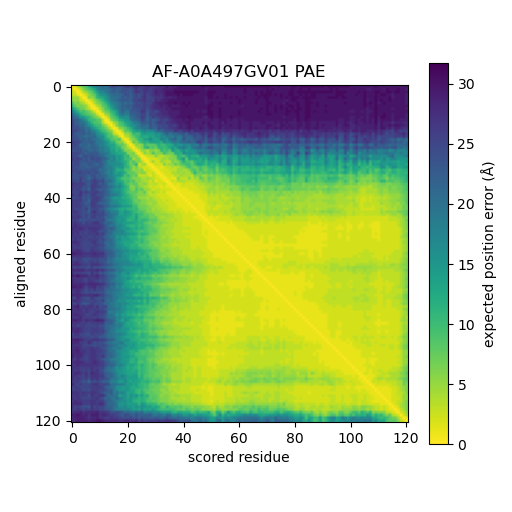07 1.00 91.44 107 GLU A C 1
ATOM 880 O O . GLU A 1 107 ? 3.578 -2.891 -13.384 1.00 91.44 107 GLU A O 1
ATOM 885 N N . ILE A 1 108 ? 4.121 -4.519 -11.950 1.00 92.25 108 ILE A N 1
ATOM 886 C CA . ILE A 1 108 ? 4.571 -3.649 -10.852 1.00 92.25 108 ILE A CA 1
ATOM 887 C C . ILE A 1 108 ? 3.434 -2.695 -10.431 1.00 92.25 108 ILE A C 1
ATOM 889 O O . ILE A 1 108 ? 3.591 -1.476 -10.331 1.00 92.25 108 ILE A O 1
ATOM 893 N N . ILE A 1 109 ? 2.256 -3.260 -10.152 1.00 94.38 109 ILE A N 1
ATOM 894 C CA . ILE A 1 109 ? 1.091 -2.497 -9.690 1.00 94.38 109 ILE A CA 1
ATOM 895 C C . ILE A 1 109 ? 1.375 -1.970 -8.286 1.00 94.38 109 ILE A C 1
ATOM 897 O O . ILE A 1 109 ? 1.566 -2.735 -7.338 1.00 94.38 109 ILE A O 1
ATOM 901 N N . THR A 1 110 ? 1.394 -0.650 -8.133 1.00 95.06 110 THR A N 1
ATOM 902 C CA . THR A 1 110 ? 1.675 -0.000 -6.848 1.00 95.06 110 THR A CA 1
ATOM 903 C C . THR A 1 110 ? 0.386 0.423 -6.154 1.00 95.06 110 THR A C 1
ATOM 905 O O . THR A 1 110 ? -0.647 0.610 -6.784 1.00 95.06 110 THR A O 1
ATOM 908 N N . GLU A 1 111 ? 0.436 0.664 -4.843 1.00 94.38 111 GLU A N 1
ATOM 909 C CA . GLU A 1 111 ? -0.710 1.260 -4.141 1.00 94.38 111 GLU A CA 1
ATOM 910 C C . GLU A 1 111 ? -1.132 2.597 -4.776 1.00 94.38 111 GLU A C 1
ATOM 912 O O . GLU A 1 111 ? -2.321 2.872 -4.895 1.00 94.38 111 GLU A O 1
ATOM 917 N N . ARG A 1 112 ? -0.174 3.412 -5.242 1.00 92.12 112 ARG A N 1
ATOM 918 C CA . ARG A 1 112 ? -0.460 4.736 -5.806 1.00 92.12 112 ARG A CA 1
ATOM 919 C C . ARG A 1 112 ? -1.301 4.651 -7.078 1.00 92.12 112 ARG A C 1
ATOM 921 O O . ARG A 1 112 ? -2.198 5.473 -7.236 1.00 92.12 112 ARG A O 1
ATOM 928 N N . SER A 1 113 ? -1.032 3.676 -7.948 1.00 93.12 113 SER A N 1
ATOM 929 C CA . SER A 1 113 ? -1.808 3.469 -9.180 1.00 93.12 113 SER A CA 1
ATOM 930 C C . SER A 1 113 ? -3.233 2.986 -8.907 1.00 93.12 113 SER A C 1
ATOM 932 O O . SER A 1 113 ? -4.099 3.169 -9.749 1.00 93.12 113 SER A O 1
ATOM 934 N N . LEU A 1 114 ? -3.495 2.411 -7.729 1.00 92.62 114 LEU A N 1
ATOM 935 C CA . LEU A 1 114 ? -4.817 1.901 -7.358 1.00 92.62 114 LEU A CA 1
ATOM 936 C C . LEU A 1 114 ? -5.724 2.951 -6.701 1.00 92.62 114 LEU A C 1
ATOM 938 O O . LEU A 1 114 ? -6.930 2.737 -6.592 1.00 92.62 114 LEU A O 1
ATOM 942 N N . ARG A 1 115 ? -5.179 4.104 -6.289 1.00 88.75 115 ARG A N 1
ATOM 943 C CA . ARG A 1 115 ? -5.936 5.128 -5.548 1.00 88.75 115 ARG A CA 1
ATOM 944 C C . ARG A 1 115 ? -7.138 5.673 -6.305 1.00 88.75 115 ARG A C 1
ATOM 946 O O . ARG A 1 115 ? -8.133 5.988 -5.668 1.00 88.75 115 ARG A O 1
ATOM 953 N N . SER A 1 116 ? -7.050 5.799 -7.628 1.00 86.69 116 SER A N 1
ATOM 954 C CA . SER A 1 116 ? -8.163 6.278 -8.458 1.00 86.69 116 SER A CA 1
ATOM 955 C C . SER A 1 116 ? -9.368 5.341 -8.410 1.00 86.69 116 SER A C 1
ATOM 957 O O . SER A 1 116 ? -10.494 5.801 -8.531 1.00 86.69 116 SER A O 1
ATOM 959 N N . PHE A 1 117 ? -9.133 4.044 -8.203 1.00 83.50 117 PHE A N 1
ATOM 960 C CA . PHE A 1 117 ? -10.173 3.017 -8.176 1.00 83.50 117 PHE A CA 1
ATOM 961 C C . PHE A 1 117 ? -10.727 2.777 -6.768 1.00 83.50 117 PHE A C 1
ATOM 963 O O . PHE A 1 117 ? -11.862 2.343 -6.620 1.00 83.50 117 PHE A O 1
ATOM 970 N N . SER A 1 118 ? -9.936 3.063 -5.729 1.00 79.56 118 SER A N 1
ATOM 971 C CA . SER A 1 118 ? -10.305 2.814 -4.330 1.00 79.56 118 SER A CA 1
ATOM 972 C C . SER A 1 118 ? -10.816 4.050 -3.579 1.00 79.56 118 SER A C 1
ATOM 974 O O . SER A 1 118 ? -11.077 3.969 -2.376 1.00 79.56 118 SER A O 1
ATOM 976 N N . GLN A 1 119 ? -10.853 5.225 -4.215 1.00 73.69 119 GLN A N 1
ATOM 977 C CA . GLN A 1 119 ? -11.356 6.445 -3.583 1.00 73.69 119 GLN A CA 1
ATOM 978 C C . GLN A 1 119 ? -12.870 6.346 -3.400 1.00 73.69 119 GLN A C 1
ATOM 980 O O . GLN A 1 119 ? -13.629 6.354 -4.363 1.00 73.69 119 GLN A O 1
ATOM 985 N N . VAL A 1 120 ? -13.292 6.280 -2.139 1.00 59.56 120 VAL A N 1
ATOM 986 C CA . VAL A 1 120 ? -14.675 6.560 -1.756 1.00 59.56 120 VAL A CA 1
ATOM 987 C C . VAL A 1 120 ? -14.873 8.065 -1.923 1.00 59.56 120 VAL A C 1
ATOM 989 O O . VAL A 1 120 ? -14.182 8.836 -1.253 1.00 59.56 120 VAL A O 1
ATOM 992 N N . ARG A 1 121 ? -15.726 8.459 -2.873 1.00 49.47 121 ARG A N 1
ATOM 993 C CA . ARG A 1 121 ? -16.328 9.797 -2.882 1.00 49.47 121 ARG A CA 1
ATOM 994 C C . ARG A 1 121 ? -17.378 9.877 -1.786 1.00 49.47 121 ARG A C 1
ATOM 996 O O . ARG A 1 121 ? -18.060 8.849 -1.578 1.00 49.47 121 ARG A O 1
#

Secondary structure (DSSP, 8-state):
-----------------HHHHHHHHHHHHHHHHHHHHHHHHHHHHHT---HHHHHHHHHHHHHHHT--HHHHHHHHTS-HHHHHHHHHGGGS-HHHHHHHHHHHHHHT--HHHHHHHH---

Solvent-accessible surface area (backbone atoms only — not comparable to full-atom values): 7298 Å² total; per-residue (Å²): 135,82,84,83,80,90,87,84,82,92,74,90,66,79,81,66,55,67,70,57,59,54,52,51,53,52,51,53,51,49,52,52,52,49,53,52,52,53,51,52,50,50,54,51,57,72,72,57,69,53,41,64,62,53,22,52,51,53,52,51,50,26,68,76,68,71,43,52,63,61,55,48,12,62,75,68,74,48,54,46,66,58,47,51,56,34,52,32,55,74,70,41,53,69,69,58,50,52,49,46,70,74,45,18,74,85,73,61,50,48,59,77,78,44,46,84,75,32,59,83,128